Protein AF-A0A9P4WI62-F1 (afdb_monomer_lite)

Structure (mmCIF, N/CA/C/O backbone):
data_AF-A0A9P4WI62-F1
#
_entry.id   AF-A0A9P4WI62-F1
#
loop_
_atom_site.group_PDB
_atom_site.id
_atom_site.type_symbol
_atom_site.label_atom_id
_atom_site.label_alt_id
_atom_site.label_comp_id
_atom_site.label_asym_id
_atom_site.label_entity_id
_atom_site.label_seq_id
_atom_site.pdbx_PDB_ins_code
_atom_site.Cartn_x
_atom_site.Cartn_y
_atom_site.Cartn_z
_atom_site.occupancy
_atom_site.B_iso_or_equiv
_atom_site.auth_seq_id
_atom_site.auth_comp_id
_atom_site.auth_asym_id
_atom_site.auth_atom_id
_atom_site.pdbx_PDB_model_num
ATOM 1 N N . MET A 1 1 ? -54.534 -4.380 -11.196 1.00 52.19 1 MET A N 1
ATOM 2 C CA . MET A 1 1 ? -53.627 -3.988 -12.298 1.00 52.19 1 MET A CA 1
ATOM 3 C C . MET A 1 1 ? -53.029 -5.261 -12.884 1.00 52.19 1 MET A C 1
ATOM 5 O O . MET A 1 1 ? -52.488 -6.054 -12.128 1.00 52.19 1 MET A O 1
ATOM 9 N N . LYS A 1 2 ? -53.259 -5.515 -14.180 1.00 46.41 2 LYS A N 1
ATOM 10 C CA . LYS A 1 2 ? -52.831 -6.711 -14.932 1.00 46.41 2 LYS A CA 1
ATOM 11 C C . LYS A 1 2 ? -51.420 -6.473 -15.483 1.00 46.41 2 LYS A C 1
ATOM 13 O O . LYS A 1 2 ? -51.233 -5.487 -16.187 1.00 46.41 2 LYS A O 1
ATOM 18 N N . LEU A 1 3 ? -50.471 -7.360 -15.192 1.00 56.88 3 LEU A N 1
ATOM 19 C CA . LEU A 1 3 ? -49.156 -7.394 -15.846 1.00 56.88 3 LEU A CA 1
ATOM 20 C C . LEU A 1 3 ? -49.165 -8.487 -16.932 1.00 56.88 3 LEU A C 1
ATOM 22 O O . LEU A 1 3 ? -49.647 -9.588 -16.651 1.00 56.88 3 LEU A O 1
ATOM 26 N N . PRO A 1 4 ? -48.706 -8.200 -18.164 1.00 62.31 4 PRO A N 1
ATOM 27 C CA . PRO A 1 4 ? -48.760 -9.154 -19.263 1.00 62.31 4 PRO A CA 1
ATOM 28 C C . PRO A 1 4 ? -47.611 -10.168 -19.222 1.00 62.31 4 PRO A C 1
ATOM 30 O O . PRO A 1 4 ? -46.461 -9.841 -18.941 1.00 62.31 4 PRO A O 1
ATOM 33 N N . PHE A 1 5 ? -47.984 -11.407 -19.542 1.00 52.41 5 PHE A N 1
ATOM 34 C CA . PHE A 1 5 ? -47.130 -12.547 -19.858 1.00 52.41 5 PHE A CA 1
ATOM 35 C C . PHE A 1 5 ? -46.178 -12.212 -21.018 1.00 52.41 5 PHE A C 1
ATOM 37 O O . PHE A 1 5 ? -46.637 -11.928 -22.125 1.00 52.41 5 PHE A O 1
ATOM 44 N N . THR A 1 6 ? -44.868 -12.312 -20.788 1.00 68.56 6 THR A N 1
ATOM 45 C CA . THR A 1 6 ? -43.851 -12.244 -21.848 1.00 68.56 6 THR A CA 1
ATOM 46 C C . THR A 1 6 ? -43.415 -13.659 -22.213 1.00 68.56 6 THR A C 1
ATOM 48 O O . THR A 1 6 ? -42.952 -14.421 -21.365 1.00 68.56 6 THR A O 1
ATOM 51 N N . ALA A 1 7 ? -43.610 -14.009 -23.483 1.00 58.88 7 ALA A N 1
ATOM 52 C CA . ALA A 1 7 ? -43.301 -15.303 -24.070 1.00 58.88 7 ALA A CA 1
ATOM 53 C C . ALA A 1 7 ? -41.784 -15.557 -24.143 1.00 58.88 7 ALA A C 1
ATOM 55 O O . ALA A 1 7 ? -41.020 -14.703 -24.591 1.00 58.88 7 ALA A O 1
ATOM 56 N N . LEU A 1 8 ? -41.365 -16.754 -23.729 1.00 56.44 8 LEU A N 1
ATOM 57 C CA . LEU A 1 8 ? -40.006 -17.272 -23.887 1.00 56.44 8 LEU A CA 1
ATOM 58 C C . LEU A 1 8 ? -39.883 -17.953 -25.256 1.00 56.44 8 LEU A C 1
ATOM 60 O O . LEU A 1 8 ? -40.583 -18.925 -25.534 1.00 56.44 8 LEU A O 1
ATOM 64 N N . LEU A 1 9 ? -38.996 -17.436 -26.106 1.00 60.28 9 LEU A N 1
ATOM 65 C CA . LEU A 1 9 ? -38.600 -18.072 -27.364 1.00 60.28 9 LEU A CA 1
ATOM 66 C C . LEU A 1 9 ? -37.509 -19.130 -27.104 1.00 60.28 9 LEU A C 1
ATOM 68 O O . LEU A 1 9 ? -36.611 -18.882 -26.295 1.00 60.28 9 LEU A O 1
ATOM 72 N N . PRO A 1 10 ? -37.538 -20.286 -27.792 1.00 58.19 10 PRO A N 1
ATOM 73 C CA . PRO A 1 10 ? -36.501 -21.304 -27.673 1.00 58.19 10 PRO A CA 1
ATOM 74 C C . PRO A 1 10 ? -35.234 -20.889 -28.438 1.00 58.19 10 PRO A C 1
ATOM 76 O O . PRO A 1 10 ? -35.260 -20.679 -29.649 1.00 58.19 10 PRO A O 1
ATOM 79 N N . ILE A 1 11 ? -34.113 -20.788 -27.722 1.00 66.44 11 ILE A N 1
ATOM 80 C CA . ILE A 1 11 ? -32.783 -20.553 -28.296 1.00 66.44 11 ILE A CA 1
ATOM 81 C C . ILE A 1 11 ? -32.256 -21.887 -28.839 1.00 66.44 11 ILE A C 1
ATOM 83 O O . ILE A 1 11 ? -32.000 -22.822 -28.082 1.00 66.44 11 ILE A O 1
ATOM 87 N N . SER A 1 12 ? -32.114 -21.981 -30.160 1.00 56.00 12 SER A N 1
ATOM 88 C CA . SER A 1 12 ? -31.520 -23.129 -30.845 1.00 56.00 12 SER A CA 1
ATOM 89 C C . SER A 1 12 ? -30.016 -23.221 -30.558 1.00 56.00 12 SER A C 1
ATOM 91 O O . SER A 1 12 ? -29.252 -22.321 -30.900 1.00 56.00 12 SER A O 1
AT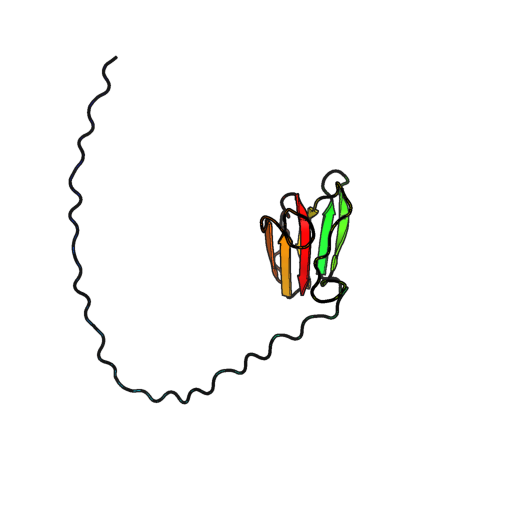OM 93 N N . LEU A 1 13 ? -29.590 -24.328 -29.946 1.00 59.44 13 LEU A N 1
ATOM 94 C CA . LEU A 1 13 ? -28.184 -24.687 -29.748 1.00 59.44 13 LEU A CA 1
ATOM 95 C C . LEU A 1 13 ? -27.627 -25.298 -31.041 1.00 59.44 13 LEU A C 1
ATOM 97 O O . LEU A 1 13 ? -27.972 -26.424 -31.398 1.00 59.44 13 LEU A O 1
ATOM 101 N N . ALA A 1 14 ? -26.762 -24.564 -31.741 1.00 64.69 14 ALA A N 1
ATOM 102 C CA . ALA A 1 14 ? -25.961 -25.109 -32.831 1.00 64.69 14 ALA A CA 1
ATOM 103 C C . ALA A 1 14 ? -24.672 -25.723 -32.258 1.00 64.69 14 ALA A C 1
ATOM 105 O O . ALA A 1 14 ? -23.848 -25.022 -31.671 1.00 64.69 14 ALA A O 1
ATOM 106 N N . PHE A 1 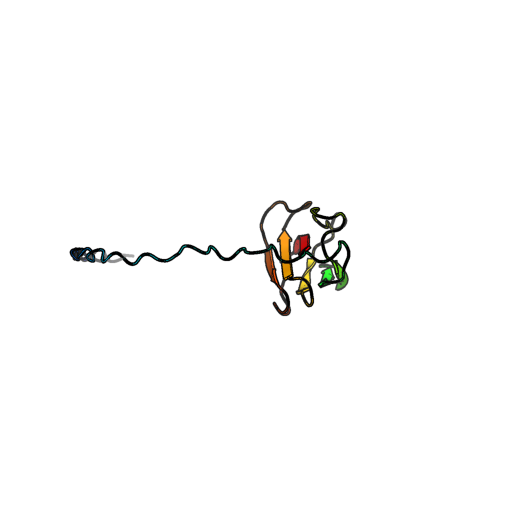15 ? -24.507 -27.036 -32.421 1.00 56.00 15 PHE A N 1
ATOM 107 C CA . PHE A 1 15 ? -23.270 -27.751 -32.109 1.00 56.00 15 PHE A CA 1
ATOM 108 C C . PHE A 1 15 ? -22.304 -27.631 -33.293 1.00 56.00 15 PHE A C 1
ATOM 110 O O . PHE A 1 15 ? -22.529 -28.228 -34.344 1.00 56.00 15 PHE A O 1
ATOM 117 N N . SER A 1 16 ? -21.220 -26.876 -33.120 1.00 60.66 16 SER A N 1
ATOM 118 C CA . SER A 1 16 ? -20.102 -26.866 -34.066 1.00 60.66 16 SER A CA 1
ATOM 119 C C . SER A 1 16 ? -19.197 -28.069 -33.801 1.00 60.66 16 SER A C 1
ATOM 121 O O . SER A 1 16 ? -18.650 -28.223 -32.710 1.00 60.66 16 SER A O 1
ATOM 123 N N . THR A 1 17 ? -19.047 -28.930 -34.805 1.00 62.44 17 THR A N 1
ATOM 124 C CA . THR A 1 17 ? -18.132 -30.075 -34.803 1.00 62.44 17 THR A CA 1
ATOM 125 C C . THR A 1 17 ? -16.678 -29.611 -34.759 1.00 62.44 17 THR A C 1
ATOM 127 O O . THR A 1 17 ? -16.234 -28.841 -35.611 1.00 62.44 17 THR A O 1
ATOM 130 N N . LEU A 1 18 ? -15.946 -30.105 -33.763 1.00 61.72 18 LEU A N 1
ATOM 131 C CA . LEU A 1 18 ? -14.526 -29.862 -33.540 1.00 61.72 18 LEU A CA 1
ATOM 132 C C . LEU A 1 18 ? -13.700 -30.673 -34.559 1.00 61.72 18 LEU A C 1
ATOM 1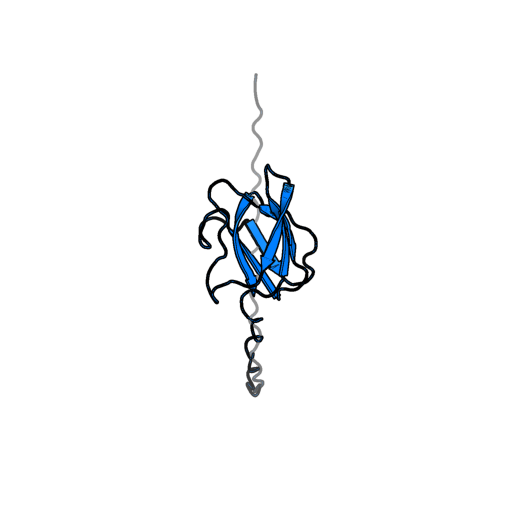34 O O . LEU A 1 18 ? -13.704 -31.901 -34.517 1.00 61.72 18 LEU A O 1
ATOM 138 N N . ALA A 1 19 ? -12.995 -30.004 -35.472 1.00 63.59 19 ALA A N 1
ATOM 139 C CA . ALA A 1 19 ? -11.956 -30.634 -36.284 1.00 63.59 19 ALA A CA 1
ATOM 140 C C . ALA A 1 19 ? -10.636 -30.609 -35.496 1.00 63.59 19 ALA A C 1
ATOM 142 O O . ALA A 1 19 ? -10.152 -29.539 -35.129 1.00 63.59 19 ALA A O 1
ATOM 143 N N . ALA A 1 20 ? -10.078 -31.786 -35.206 1.00 67.06 20 ALA A N 1
ATOM 144 C CA . ALA A 1 20 ? -8.777 -31.920 -34.561 1.00 67.06 20 ALA A CA 1
ATOM 145 C C . ALA A 1 20 ? -7.654 -31.598 -35.568 1.00 67.06 20 ALA A C 1
ATOM 147 O O . ALA A 1 20 ? -7.669 -32.147 -36.673 1.00 67.06 20 ALA A O 1
ATOM 148 N N . PRO A 1 21 ? -6.683 -30.731 -35.231 1.00 64.12 21 PRO A N 1
ATOM 149 C CA . PRO A 1 21 ? -5.521 -30.512 -36.077 1.00 64.12 21 PRO A CA 1
ATOM 150 C C . PRO A 1 21 ? -4.561 -31.706 -36.006 1.00 64.12 21 PRO A C 1
ATOM 152 O O . PRO A 1 21 ? -4.243 -32.218 -34.935 1.00 64.12 21 PRO A O 1
ATOM 155 N N . THR A 1 22 ? -4.107 -32.133 -37.181 1.00 58.16 22 THR A N 1
ATOM 156 C CA . THR A 1 22 ? -3.104 -33.174 -37.399 1.00 58.16 22 THR A CA 1
ATOM 157 C C . THR A 1 22 ? -1.751 -32.724 -36.850 1.00 58.16 22 THR A C 1
ATOM 159 O O . THR A 1 22 ? -1.176 -31.732 -37.303 1.00 58.16 22 THR A O 1
ATOM 162 N N . ASP A 1 23 ? -1.254 -33.470 -35.869 1.00 50.88 23 ASP A N 1
ATOM 163 C CA . ASP A 1 23 ? 0.009 -33.243 -35.175 1.00 50.88 23 ASP A CA 1
ATOM 164 C C . ASP A 1 23 ? 1.189 -33.533 -36.119 1.00 50.88 23 ASP A C 1
ATOM 166 O O . ASP A 1 23 ? 1.476 -34.680 -36.469 1.00 50.88 23 ASP A O 1
ATOM 170 N N . THR A 1 24 ? 1.829 -32.473 -36.615 1.00 61.84 24 THR A N 1
ATOM 171 C CA . THR A 1 24 ? 3.046 -32.575 -37.426 1.00 61.84 24 THR A CA 1
ATOM 172 C C . THR A 1 24 ? 4.227 -32.295 -36.513 1.00 61.84 24 THR A C 1
ATOM 174 O O . THR A 1 24 ? 4.500 -31.144 -36.169 1.00 61.84 24 THR A O 1
ATOM 177 N N . GLY A 1 25 ? 4.908 -33.373 -36.122 1.00 57.19 25 GLY A N 1
ATOM 178 C CA . GLY A 1 25 ? 6.062 -33.354 -35.237 1.00 57.19 25 GLY A CA 1
ATOM 179 C C . GLY A 1 25 ? 7.102 -32.316 -35.650 1.00 57.19 25 GLY A C 1
ATOM 180 O O . GLY A 1 25 ? 7.725 -32.403 -36.710 1.00 57.19 25 GLY A O 1
ATOM 181 N N . ARG A 1 26 ? 7.313 -31.344 -34.766 1.00 55.16 26 ARG A N 1
ATOM 182 C CA . ARG A 1 26 ? 8.426 -30.404 -34.809 1.00 55.16 26 ARG A CA 1
ATOM 183 C C . ARG A 1 26 ? 9.169 -30.576 -33.491 1.00 55.16 26 ARG A C 1
ATOM 185 O O . ARG A 1 26 ? 8.670 -30.172 -32.448 1.00 55.16 26 ARG A O 1
ATOM 192 N N . GLN A 1 27 ? 10.331 -31.229 -33.538 1.00 56.75 27 GLN A N 1
ATOM 193 C CA . GLN A 1 27 ? 11.277 -31.268 -32.423 1.00 56.75 27 GLN A CA 1
ATOM 194 C C . GLN A 1 27 ? 11.735 -29.833 -32.140 1.00 56.75 27 GLN A C 1
ATOM 196 O O . GLN A 1 27 ? 12.664 -29.321 -32.763 1.00 56.75 27 GLN A O 1
ATOM 201 N N . ALA A 1 28 ? 11.030 -29.161 -31.234 1.00 57.16 28 ALA A N 1
ATOM 202 C CA . ALA A 1 28 ? 11.549 -27.997 -30.552 1.00 57.16 28 ALA A CA 1
ATOM 203 C C . ALA A 1 28 ? 12.578 -28.519 -29.548 1.00 57.16 28 ALA A C 1
ATOM 205 O O . ALA A 1 28 ? 12.258 -29.294 -28.654 1.00 57.16 28 ALA A O 1
ATOM 206 N N . HIS A 1 29 ? 13.838 -28.148 -29.739 1.00 56.66 29 HIS A N 1
ATOM 207 C CA . HIS A 1 29 ? 14.822 -28.262 -28.678 1.00 56.66 29 HIS A CA 1
ATOM 208 C C . HIS A 1 29 ? 14.355 -27.357 -27.535 1.00 56.66 29 HIS A C 1
ATOM 210 O O . HIS A 1 29 ? 14.467 -26.134 -27.631 1.00 56.66 29 HIS A O 1
ATOM 216 N N . ASP A 1 30 ? 13.796 -27.971 -26.493 1.00 49.94 30 ASP A N 1
ATOM 217 C CA . ASP A 1 30 ? 13.366 -27.341 -25.248 1.00 49.94 30 ASP A CA 1
ATOM 218 C C . ASP A 1 30 ? 14.577 -26.790 -24.483 1.00 49.94 30 ASP A C 1
ATOM 220 O O . ASP A 1 30 ? 15.011 -27.321 -23.463 1.00 49.94 30 ASP A O 1
ATOM 224 N N . VAL A 1 31 ? 15.154 -25.694 -24.971 1.00 61.88 31 VAL A N 1
ATOM 225 C CA . VAL A 1 31 ? 15.949 -24.811 -24.121 1.00 61.88 31 VAL A CA 1
ATOM 226 C C . VAL A 1 31 ? 14.938 -23.944 -23.386 1.00 61.88 31 VAL A C 1
ATOM 228 O O . VAL A 1 31 ? 14.585 -22.854 -23.837 1.00 61.88 31 VAL A O 1
ATOM 231 N N . ALA A 1 32 ? 14.402 -24.474 -22.284 1.00 65.19 32 ALA A N 1
ATOM 232 C CA . ALA A 1 32 ? 13.565 -23.704 -21.380 1.00 65.19 32 ALA A CA 1
ATOM 233 C C . ALA A 1 32 ? 14.320 -22.411 -21.013 1.00 65.19 32 ALA A C 1
ATOM 235 O O . ALA A 1 32 ? 15.469 -22.495 -20.563 1.00 65.19 32 ALA A O 1
ATOM 236 N N . PRO A 1 33 ? 13.732 -21.218 -21.215 1.00 59.50 33 PRO A N 1
ATOM 237 C CA . PRO A 1 33 ? 14.347 -19.998 -20.737 1.00 59.50 33 PRO A CA 1
ATOM 238 C C . PRO A 1 33 ? 14.514 -20.138 -19.227 1.00 59.50 33 PRO A C 1
ATOM 240 O O . PRO A 1 33 ? 13.540 -20.307 -18.493 1.00 59.50 33 PRO A O 1
ATOM 243 N N . SER A 1 34 ? 15.763 -20.110 -18.767 1.00 59.88 34 SER A N 1
ATOM 244 C CA . SER A 1 34 ? 16.067 -19.978 -17.351 1.00 59.88 34 SER A CA 1
ATOM 245 C C . SER A 1 34 ? 15.582 -18.594 -16.935 1.00 59.88 34 SER A C 1
ATOM 247 O O . SER A 1 34 ? 16.280 -17.598 -17.119 1.00 59.88 34 SER A O 1
ATOM 249 N N . PHE A 1 35 ? 14.338 -18.513 -16.462 1.00 60.06 35 PHE A N 1
ATOM 250 C CA . PHE A 1 35 ? 13.802 -17.326 -15.816 1.00 60.06 35 PHE A CA 1
ATOM 251 C C . PHE A 1 35 ? 14.542 -17.176 -14.490 1.00 60.06 35 PHE A C 1
ATOM 253 O O . PHE A 1 35 ? 14.078 -17.635 -13.447 1.00 60.06 35 PHE A O 1
ATOM 260 N N . GLU A 1 36 ? 15.734 -16.580 -14.530 1.00 56.31 36 GLU A N 1
ATOM 261 C CA . GLU A 1 36 ? 16.357 -16.082 -13.315 1.00 56.31 36 GLU A CA 1
ATOM 262 C C . GLU A 1 36 ? 15.354 -15.128 -12.671 1.00 56.31 36 GLU A C 1
ATOM 264 O O . GLU A 1 36 ? 14.943 -14.131 -13.275 1.00 56.31 36 GLU A O 1
ATOM 269 N N . ALA A 1 37 ? 14.896 -15.482 -11.468 1.00 59.69 37 ALA A N 1
ATOM 270 C CA . ALA A 1 37 ? 13.979 -14.642 -10.723 1.00 59.69 37 ALA A CA 1
ATOM 271 C C . ALA A 1 37 ? 14.599 -13.238 -10.633 1.00 59.69 37 ALA A C 1
ATOM 273 O O . ALA A 1 37 ? 15.778 -13.120 -10.275 1.00 59.69 37 ALA A O 1
ATOM 274 N N . PRO A 1 38 ? 13.855 -12.172 -10.979 1.00 62.28 38 PRO A N 1
ATOM 275 C CA . PRO A 1 38 ? 14.388 -10.824 -10.903 1.00 62.28 38 PRO A CA 1
ATOM 276 C C . PRO A 1 38 ? 14.924 -10.594 -9.489 1.00 62.28 38 PRO A C 1
ATOM 278 O O . PRO A 1 38 ? 14.213 -10.829 -8.510 1.00 62.28 38 PRO A O 1
ATOM 281 N N . LYS A 1 39 ? 16.195 -10.178 -9.382 1.00 64.81 39 LYS A N 1
ATOM 282 C CA . LYS A 1 39 ? 16.823 -9.855 -8.095 1.00 64.81 39 LYS A CA 1
ATOM 283 C C . LYS A 1 39 ? 15.940 -8.838 -7.378 1.00 64.81 39 LYS A C 1
ATOM 285 O O . LYS A 1 39 ? 15.863 -7.685 -7.799 1.00 64.81 39 LYS A O 1
ATOM 290 N N . SER A 1 40 ? 15.273 -9.280 -6.314 1.00 68.44 40 SER A N 1
ATOM 291 C CA . SER A 1 40 ? 14.434 -8.422 -5.482 1.00 68.44 40 SER A CA 1
ATOM 292 C C . SER A 1 40 ? 15.274 -7.275 -4.935 1.00 68.44 40 SER A C 1
ATOM 294 O O . SER A 1 40 ? 16.414 -7.490 -4.504 1.00 68.44 40 SER A O 1
ATOM 296 N N . ALA A 1 41 ? 14.721 -6.066 -4.924 1.00 77.62 41 ALA A N 1
ATOM 297 C CA . ALA A 1 41 ? 15.411 -4.937 -4.327 1.00 77.62 41 ALA A CA 1
ATOM 298 C C . ALA A 1 41 ? 15.671 -5.198 -2.822 1.00 77.62 41 ALA A C 1
ATOM 300 O O . ALA A 1 41 ? 14.850 -5.835 -2.156 1.00 77.62 41 ALA A O 1
ATOM 301 N N . PRO A 1 42 ? 16.803 -4.725 -2.262 1.00 83.75 42 PRO A N 1
ATOM 302 C CA . PRO A 1 42 ? 17.080 -4.840 -0.832 1.00 83.75 42 PRO A CA 1
ATOM 303 C C . PRO A 1 42 ? 15.921 -4.327 0.050 1.00 83.75 42 PRO A C 1
ATOM 305 O O . PRO A 1 42 ? 15.354 -3.282 -0.275 1.00 83.75 42 PRO A O 1
ATOM 308 N N . PRO A 1 43 ? 15.605 -4.993 1.180 1.00 89.69 43 PRO A N 1
ATOM 309 C CA . PRO A 1 43 ? 14.557 -4.575 2.114 1.00 89.69 43 PRO A CA 1
ATOM 310 C C . PRO A 1 43 ? 14.686 -3.123 2.582 1.00 89.69 43 PRO A C 1
ATOM 312 O O . PRO A 1 43 ? 15.765 -2.668 2.965 1.00 89.69 43 PRO A O 1
ATOM 315 N N . GLY A 1 44 ? 13.564 -2.409 2.658 1.00 92.31 44 GLY A N 1
ATOM 316 C CA . GLY A 1 44 ? 13.500 -1.022 3.117 1.00 92.31 44 GLY A CA 1
ATOM 317 C C . GLY A 1 44 ? 13.846 0.042 2.068 1.00 92.31 44 GLY A C 1
ATOM 318 O O . GLY A 1 44 ? 13.792 1.229 2.407 1.00 92.31 44 GLY A O 1
ATOM 319 N N . ASN A 1 45 ? 14.164 -0.341 0.828 1.00 94.44 45 ASN A N 1
ATOM 320 C CA . ASN A 1 45 ? 14.284 0.577 -0.308 1.00 94.44 45 ASN A CA 1
ATOM 321 C C . ASN A 1 45 ? 12.972 1.304 -0.600 1.00 94.44 45 ASN A C 1
ATOM 323 O O . ASN A 1 45 ? 11.903 0.707 -0.521 1.00 94.44 45 ASN A O 1
ATOM 327 N N . TYR A 1 46 ? 13.060 2.578 -0.971 1.00 94.44 46 TYR A N 1
ATOM 328 C CA . TYR A 1 46 ? 11.907 3.421 -1.283 1.00 94.44 46 TYR A CA 1
ATOM 329 C C . TYR A 1 46 ? 11.185 2.964 -2.563 1.00 94.44 46 TYR A C 1
ATOM 331 O O . TYR A 1 46 ? 11.804 2.837 -3.616 1.00 94.44 46 TYR A O 1
ATOM 339 N N . CYS A 1 47 ? 9.868 2.762 -2.474 1.00 94.31 47 CYS A N 1
ATOM 340 C CA . CYS A 1 47 ? 8.982 2.429 -3.595 1.00 94.31 47 CYS A CA 1
ATOM 341 C C . CYS A 1 47 ? 8.170 3.633 -4.071 1.00 94.31 47 CYS A C 1
ATOM 343 O O . CYS A 1 47 ? 7.855 3.742 -5.254 1.00 94.31 47 CYS A O 1
ATOM 345 N N . GLY A 1 48 ? 7.781 4.517 -3.154 1.00 95.25 48 GLY A N 1
ATOM 346 C CA . GLY A 1 48 ? 6.793 5.555 -3.413 1.00 95.25 48 GLY A CA 1
ATOM 347 C C . GLY A 1 48 ? 6.163 6.066 -2.123 1.00 95.25 48 GLY A C 1
ATOM 348 O O . GLY A 1 48 ? 6.783 6.025 -1.061 1.00 95.25 48 GLY A O 1
ATOM 349 N N . LYS A 1 49 ? 4.923 6.550 -2.192 1.00 96.69 49 LYS A N 1
ATOM 350 C CA . LYS A 1 49 ? 4.249 7.158 -1.036 1.00 96.69 49 LYS A CA 1
ATOM 351 C C . LYS A 1 49 ? 2.737 7.008 -1.096 1.00 96.69 49 LYS A C 1
ATOM 353 O O . LYS A 1 49 ? 2.166 6.931 -2.179 1.00 96.69 49 LYS A O 1
ATOM 358 N N . CYS A 1 50 ? 2.113 7.032 0.070 1.00 97.38 50 CYS A N 1
ATOM 359 C CA . CYS A 1 50 ? 0.672 7.028 0.267 1.00 97.38 50 CYS A CA 1
ATOM 360 C C . CYS A 1 50 ? 0.249 8.153 1.206 1.00 97.38 50 CYS A C 1
ATOM 362 O O . CYS A 1 50 ? 0.985 8.498 2.128 1.00 97.38 50 CYS A O 1
ATOM 364 N N . ASN A 1 51 ? -0.959 8.668 1.027 1.00 97.62 51 ASN A N 1
ATOM 365 C CA . ASN A 1 51 ? -1.650 9.452 2.039 1.00 97.62 51 ASN A CA 1
ATOM 366 C C . ASN A 1 51 ? -2.323 8.504 3.034 1.00 97.62 51 ASN A C 1
ATOM 368 O O . ASN A 1 51 ? -2.937 7.516 2.634 1.00 97.62 51 ASN A O 1
ATOM 372 N N . LEU A 1 52 ? -2.243 8.817 4.322 1.00 97.06 52 LEU A N 1
ATOM 373 C CA . LEU A 1 52 ? -3.042 8.156 5.345 1.00 97.06 52 LEU A CA 1
ATOM 374 C C . LEU A 1 52 ? -4.447 8.756 5.365 1.00 97.06 52 LEU A C 1
ATOM 376 O O . LEU A 1 52 ? -4.624 9.973 5.454 1.00 97.06 52 LEU A O 1
ATOM 380 N N . THR A 1 53 ? -5.451 7.893 5.316 1.00 94.19 53 THR A N 1
ATOM 381 C CA . THR A 1 53 ? -6.858 8.271 5.435 1.00 94.19 53 THR A CA 1
ATOM 382 C C . THR A 1 53 ? -7.108 8.917 6.801 1.00 94.19 53 THR A C 1
ATOM 384 O O . THR A 1 53 ? -6.542 8.509 7.814 1.00 94.19 53 THR A O 1
ATOM 387 N N . GLY A 1 54 ? -7.920 9.974 6.830 1.00 90.12 54 GLY A N 1
ATOM 388 C CA . GLY A 1 54 ? -8.248 10.737 8.039 1.00 90.12 54 GLY A CA 1
ATOM 389 C C . GLY A 1 54 ? -7.233 11.827 8.392 1.00 90.12 54 GLY A C 1
ATOM 390 O O . GLY A 1 54 ? -7.640 12.942 8.698 1.00 90.12 54 GLY A O 1
ATOM 391 N N . THR A 1 55 ? -5.927 11.552 8.299 1.00 92.69 55 THR A N 1
ATOM 392 C CA . THR A 1 55 ? -4.889 12.549 8.651 1.00 92.69 55 THR A CA 1
ATOM 393 C C . THR A 1 55 ? -4.307 13.293 7.451 1.00 92.69 55 THR A C 1
ATOM 395 O O . THR A 1 55 ? -3.743 14.369 7.621 1.00 92.69 55 THR A O 1
ATOM 398 N N . GLY A 1 56 ? -4.371 12.716 6.246 1.00 92.38 56 GLY A N 1
ATOM 399 C CA . GLY A 1 56 ? -3.709 13.253 5.052 1.00 92.38 56 GLY A CA 1
ATOM 400 C C . GLY A 1 56 ? -2.176 13.202 5.111 1.00 92.38 56 GLY A C 1
ATOM 401 O O . GLY A 1 56 ? -1.508 13.672 4.193 1.00 92.38 56 GLY A O 1
ATOM 402 N N . ARG A 1 57 ? -1.596 12.630 6.175 1.00 96.25 57 ARG A N 1
ATOM 403 C CA . ARG A 1 57 ? -0.147 12.524 6.348 1.00 96.25 57 ARG A CA 1
ATOM 404 C C . ARG A 1 57 ? 0.442 11.574 5.312 1.00 96.25 57 ARG A C 1
ATOM 406 O O . ARG A 1 57 ? -0.115 10.511 5.048 1.00 96.25 57 ARG A O 1
ATOM 413 N N . LEU A 1 58 ? 1.607 11.928 4.782 1.00 96.25 58 LEU A N 1
ATOM 414 C CA . LEU A 1 58 ? 2.344 11.068 3.863 1.00 96.25 58 LEU A CA 1
ATOM 415 C C . LEU A 1 58 ? 3.059 9.936 4.609 1.00 96.25 58 LEU A C 1
ATOM 417 O O . LEU A 1 58 ? 3.728 10.156 5.619 1.00 96.25 58 LEU A O 1
ATOM 421 N N . ARG A 1 59 ? 2.951 8.723 4.068 1.00 96.69 59 ARG A N 1
ATOM 422 C CA . ARG A 1 59 ? 3.671 7.524 4.494 1.00 96.69 59 ARG A CA 1
ATOM 423 C C . ARG A 1 59 ? 4.433 6.952 3.309 1.00 96.69 59 ARG A C 1
ATOM 425 O O . ARG A 1 59 ? 3.857 6.732 2.248 1.00 96.69 59 ARG A O 1
ATOM 432 N N . GLU A 1 60 ? 5.724 6.706 3.485 1.00 96.25 60 GLU A N 1
ATOM 433 C CA . GLU A 1 60 ? 6.540 6.082 2.443 1.00 96.25 60 GLU A CA 1
ATOM 434 C C . GLU A 1 60 ? 6.136 4.617 2.240 1.00 96.25 60 GLU A C 1
ATOM 436 O O . GLU A 1 60 ? 6.002 3.859 3.206 1.00 96.25 60 GLU A O 1
ATOM 441 N N . LEU A 1 61 ? 5.983 4.224 0.977 1.00 95.06 61 LEU A N 1
ATOM 442 C CA . LEU A 1 61 ? 5.994 2.826 0.571 1.00 95.06 61 LEU A CA 1
ATOM 443 C C . LEU A 1 61 ? 7.449 2.400 0.405 1.00 95.06 61 LEU A C 1
ATOM 445 O O . LEU A 1 61 ? 8.231 3.091 -0.253 1.00 95.06 61 LEU A O 1
ATOM 449 N N . ARG A 1 62 ? 7.810 1.261 0.984 1.00 95.81 62 ARG A N 1
ATOM 450 C CA . ARG A 1 62 ? 9.151 0.688 0.924 1.00 95.81 62 ARG A CA 1
ATOM 451 C C . ARG A 1 62 ? 9.075 -0.803 0.653 1.00 95.81 62 ARG A C 1
ATOM 453 O O . ARG A 1 62 ? 8.124 -1.460 1.054 1.00 95.81 62 ARG A O 1
ATOM 460 N N . THR A 1 63 ? 10.099 -1.352 0.019 1.00 95.56 63 THR A N 1
ATOM 461 C CA . THR A 1 63 ? 10.260 -2.806 -0.075 1.00 95.56 63 THR A CA 1
ATOM 462 C C . THR A 1 63 ? 10.153 -3.417 1.317 1.00 95.56 63 THR A C 1
ATOM 464 O O . THR A 1 63 ? 10.614 -2.838 2.309 1.00 95.56 63 THR A O 1
ATOM 467 N N . SER A 1 64 ? 9.496 -4.566 1.384 1.00 93.06 64 SER A N 1
ATOM 468 C CA . SER A 1 64 ? 9.145 -5.251 2.620 1.00 93.06 64 SER A CA 1
ATOM 469 C C . SER A 1 64 ? 10.314 -5.368 3.592 1.00 93.06 64 SER A C 1
ATOM 471 O O . SER A 1 64 ? 11.354 -5.937 3.251 1.00 93.06 64 SER A O 1
ATOM 473 N N . LYS A 1 65 ? 10.151 -4.801 4.800 1.00 89.44 65 LYS A N 1
ATOM 474 C CA . LYS A 1 65 ? 11.163 -4.825 5.863 1.00 89.44 65 LYS A CA 1
ATOM 475 C C . LYS A 1 65 ? 10.564 -5.348 7.181 1.00 89.44 65 LYS A C 1
ATOM 477 O O . LYS A 1 65 ? 9.699 -4.686 7.746 1.00 89.44 65 LYS A O 1
ATOM 482 N N . PRO A 1 66 ? 11.083 -6.459 7.740 1.00 89.56 66 PRO A N 1
ATOM 483 C CA . PRO A 1 66 ? 12.167 -7.293 7.208 1.00 89.56 66 PRO A CA 1
ATOM 484 C C . PRO A 1 66 ? 11.775 -7.976 5.887 1.00 89.56 66 PRO A C 1
ATOM 486 O O . PRO A 1 66 ? 10.601 -7.988 5.520 1.00 89.56 66 PRO A O 1
ATOM 489 N N . ALA A 1 67 ? 12.770 -8.509 5.167 1.00 86.94 67 ALA A N 1
ATOM 490 C CA . ALA A 1 67 ? 12.537 -9.222 3.910 1.00 86.94 67 ALA A CA 1
ATOM 491 C C . ALA A 1 67 ? 11.409 -10.248 4.074 1.00 86.94 67 ALA A C 1
ATOM 493 O O . ALA A 1 67 ? 11.329 -10.912 5.110 1.00 86.94 67 ALA A O 1
ATOM 494 N N . ASN A 1 68 ? 10.567 -10.390 3.051 1.00 84.62 68 ASN A N 1
ATOM 495 C CA . ASN A 1 68 ? 9.469 -11.359 3.030 1.00 84.62 68 ASN A CA 1
ATOM 496 C C . ASN A 1 68 ? 8.398 -11.155 4.123 1.00 84.62 68 ASN A C 1
ATOM 498 O O . ASN A 1 68 ? 7.612 -12.064 4.375 1.00 84.62 68 ASN A O 1
ATOM 502 N N . LYS A 1 69 ? 8.339 -9.985 4.776 1.00 92.62 69 LYS A N 1
ATOM 503 C CA . LYS A 1 69 ? 7.249 -9.632 5.699 1.00 92.62 69 LYS A CA 1
ATOM 504 C C . LYS A 1 69 ? 6.391 -8.493 5.174 1.00 92.62 69 LYS A C 1
ATOM 506 O O . LYS A 1 69 ? 6.865 -7.609 4.461 1.00 92.62 69 LYS A O 1
ATOM 511 N N . CYS A 1 70 ? 5.120 -8.503 5.553 1.00 95.31 70 CYS A N 1
ATOM 512 C CA . CYS A 1 70 ? 4.244 -7.377 5.281 1.00 95.31 70 CYS A CA 1
ATOM 513 C C . CYS A 1 70 ? 4.659 -6.156 6.107 1.00 95.31 70 CYS A C 1
ATOM 515 O O . CYS A 1 70 ? 5.087 -6.281 7.254 1.00 95.31 70 CYS A O 1
ATOM 517 N N . ASN A 1 71 ? 4.512 -4.973 5.523 1.00 96.75 71 ASN A N 1
ATOM 518 C CA . ASN A 1 71 ? 4.554 -3.727 6.267 1.00 96.75 71 ASN A CA 1
ATOM 519 C C . ASN A 1 71 ? 3.130 -3.408 6.722 1.00 96.75 71 ASN A C 1
ATOM 521 O O . ASN A 1 71 ? 2.255 -3.206 5.882 1.00 96.75 71 ASN A O 1
ATOM 525 N N . THR A 1 72 ? 2.920 -3.330 8.030 1.00 97.44 72 THR A N 1
ATOM 526 C CA . THR A 1 72 ? 1.609 -3.079 8.640 1.00 97.44 72 THR A CA 1
ATOM 527 C C . THR A 1 72 ? 1.594 -1.684 9.272 1.00 97.44 72 THR A C 1
ATOM 529 O O . THR A 1 72 ? 2.589 -1.241 9.857 1.00 97.44 72 THR A O 1
ATOM 532 N N . LEU A 1 73 ? 0.495 -0.949 9.097 1.00 96.88 73 LEU A N 1
ATOM 533 C CA . LEU A 1 73 ? 0.284 0.354 9.731 1.00 96.88 73 LEU A CA 1
ATOM 534 C C . LEU A 1 73 ? 0.010 0.228 11.235 1.00 96.88 73 LEU A C 1
ATOM 536 O O . LEU A 1 73 ? -0.321 -0.844 11.737 1.00 96.88 73 LEU A O 1
ATOM 540 N N . ASN A 1 74 ? 0.111 1.343 11.965 1.00 95.38 74 ASN A N 1
ATOM 541 C CA . ASN A 1 74 ? -0.348 1.350 13.351 1.00 95.38 74 ASN A CA 1
ATOM 542 C C . ASN A 1 74 ? -1.873 1.199 13.404 1.00 95.38 74 ASN A C 1
ATOM 544 O O . ASN A 1 74 ? -2.592 1.530 12.458 1.00 95.38 74 ASN A O 1
ATOM 548 N N . HIS A 1 75 ? -2.370 0.740 14.549 1.00 92.31 75 HIS A N 1
ATOM 549 C CA . HIS A 1 75 ? -3.797 0.538 14.755 1.00 92.31 75 HIS A CA 1
ATOM 550 C C . HIS A 1 75 ? -4.600 1.826 14.496 1.00 92.31 75 HIS A C 1
ATOM 552 O O . HIS A 1 75 ? -4.274 2.890 15.023 1.00 92.31 75 HIS A O 1
ATOM 558 N N . GLY A 1 76 ? -5.658 1.718 13.688 1.00 91.81 76 GLY A N 1
ATOM 559 C CA . GLY A 1 76 ? -6.533 2.837 13.314 1.00 91.81 76 GLY A CA 1
ATOM 560 C C . GLY A 1 76 ? -6.046 3.696 12.140 1.00 91.81 76 GLY A C 1
ATOM 561 O O . GLY A 1 76 ? -6.785 4.573 11.694 1.00 91.81 76 GLY A O 1
ATOM 562 N N . GLU A 1 77 ? -4.848 3.453 11.603 1.00 96.31 77 GLU A N 1
ATOM 563 C CA . GLU A 1 77 ? -4.382 4.090 10.367 1.00 96.31 77 GLU A CA 1
ATOM 564 C C . GLU A 1 77 ? -4.751 3.232 9.146 1.00 96.31 77 GLU A C 1
ATOM 566 O O . GLU A 1 77 ? -4.688 2.006 9.193 1.00 96.31 77 GLU A O 1
ATOM 571 N N . ASN A 1 78 ? -5.095 3.882 8.030 1.00 97.31 78 ASN A N 1
ATOM 572 C CA . ASN A 1 78 ? -5.372 3.213 6.756 1.00 97.31 78 ASN A CA 1
ATOM 573 C C . ASN A 1 78 ? -4.739 3.995 5.603 1.00 97.31 78 ASN A C 1
ATOM 575 O O . ASN A 1 78 ? -4.709 5.227 5.630 1.00 97.31 78 ASN A O 1
ATOM 579 N N . TYR A 1 79 ? -4.289 3.308 4.560 1.00 97.62 79 TYR A N 1
ATOM 580 C CA . TYR A 1 79 ? -3.826 3.928 3.323 1.00 97.62 79 TYR A CA 1
ATOM 581 C C . TYR A 1 79 ? -5.003 4.437 2.478 1.00 97.62 79 TYR A C 1
ATOM 583 O O . TYR A 1 79 ? -6.047 3.794 2.390 1.00 97.62 79 TYR A O 1
ATOM 591 N N . GLY A 1 80 ? -4.826 5.597 1.853 1.00 96.00 80 GLY A N 1
ATOM 592 C CA . GLY A 1 80 ? -5.735 6.174 0.863 1.00 96.00 80 GLY A CA 1
ATOM 593 C C . GLY A 1 80 ? -5.047 6.259 -0.505 1.00 96.00 80 GLY A C 1
ATOM 594 O O . GLY A 1 80 ? -4.524 5.252 -0.981 1.00 96.00 80 GLY A O 1
ATOM 595 N N . PRO A 1 81 ? -4.987 7.443 -1.142 1.00 96.75 81 PRO A N 1
ATOM 596 C CA . PRO A 1 81 ? -4.257 7.619 -2.396 1.00 96.75 81 PRO A CA 1
ATOM 597 C C . PRO A 1 81 ? -2.762 7.299 -2.268 1.00 96.75 81 PRO A C 1
ATOM 599 O O . PRO A 1 81 ? -2.089 7.804 -1.369 1.00 96.75 81 PRO A O 1
ATOM 602 N N . CYS A 1 82 ? -2.235 6.511 -3.198 1.00 97.00 82 CYS A N 1
ATOM 603 C CA . CYS A 1 82 ? -0.869 6.003 -3.230 1.00 97.00 82 CYS A CA 1
ATOM 604 C C . CYS A 1 82 ? -0.236 6.144 -4.616 1.00 97.00 82 CYS A C 1
ATOM 606 O O . CYS A 1 82 ? -0.922 6.252 -5.628 1.00 97.00 82 CYS A O 1
ATOM 608 N N . VAL A 1 83 ? 1.094 6.093 -4.663 1.00 95.88 83 VAL A N 1
ATOM 609 C CA . VAL A 1 83 ? 1.883 5.996 -5.895 1.00 95.88 83 VAL A CA 1
ATOM 610 C C . VAL A 1 83 ? 3.033 5.008 -5.698 1.00 95.88 83 VAL A C 1
ATOM 612 O O . VAL A 1 83 ? 3.777 5.118 -4.722 1.00 95.88 83 VAL A O 1
ATOM 615 N N . ASN A 1 84 ? 3.204 4.069 -6.637 1.00 94.62 84 ASN A N 1
ATOM 616 C CA . ASN A 1 84 ? 4.371 3.182 -6.721 1.00 94.62 84 ASN A CA 1
ATOM 617 C C . ASN A 1 84 ? 5.265 3.618 -7.894 1.00 94.62 84 ASN A C 1
ATOM 619 O O . ASN A 1 84 ? 4.931 3.434 -9.065 1.00 94.62 84 ASN A O 1
ATOM 623 N N . GLN A 1 85 ? 6.402 4.229 -7.572 1.00 92.81 85 GLN A N 1
ATOM 624 C CA . GLN A 1 85 ? 7.336 4.801 -8.542 1.00 92.81 85 GLN A CA 1
ATOM 625 C C . GLN A 1 85 ? 8.494 3.866 -8.888 1.00 92.81 85 GLN A C 1
ATOM 627 O O . GLN A 1 85 ? 9.039 3.981 -9.985 1.00 92.81 85 GLN A O 1
ATOM 632 N N . TYR A 1 86 ? 8.888 2.976 -7.971 1.00 91.69 86 TYR A N 1
ATOM 633 C CA . TYR A 1 86 ? 10.172 2.275 -8.073 1.00 91.69 86 TYR A CA 1
ATOM 634 C C . TYR A 1 86 ? 10.107 0.760 -7.882 1.00 91.69 86 TYR A C 1
ATOM 636 O O . TYR A 1 86 ? 10.954 0.075 -8.451 1.00 91.69 86 TYR A O 1
ATOM 644 N N . CYS A 1 87 ? 9.136 0.224 -7.139 1.00 91.31 87 CYS A N 1
ATOM 645 C CA . CYS A 1 87 ? 9.111 -1.209 -6.830 1.00 91.31 87 CYS A CA 1
ATOM 646 C C . CYS A 1 87 ? 8.453 -2.020 -7.942 1.00 91.31 87 CYS A C 1
ATOM 648 O O . CYS A 1 87 ? 7.478 -1.574 -8.549 1.00 91.31 87 CYS A O 1
ATOM 650 N N . GLY A 1 88 ? 9.006 -3.201 -8.216 1.00 90.25 88 GLY A N 1
ATOM 651 C CA . GLY A 1 88 ? 8.581 -4.073 -9.307 1.00 90.25 88 GLY A CA 1
ATOM 652 C C . GLY A 1 88 ? 7.170 -4.602 -9.093 1.00 90.25 88 GLY A C 1
ATOM 653 O O . GLY A 1 88 ? 6.385 -4.626 -10.037 1.00 90.25 88 GLY A O 1
ATOM 654 N N . LEU A 1 89 ? 6.826 -4.933 -7.850 1.00 92.56 89 LEU A N 1
ATOM 655 C CA . LEU A 1 89 ? 5.477 -5.316 -7.451 1.00 92.56 89 LEU A CA 1
ATOM 656 C C . LEU A 1 89 ? 5.177 -4.762 -6.062 1.00 92.56 89 LEU A C 1
ATOM 658 O O . LEU A 1 89 ? 5.980 -4.916 -5.149 1.00 92.56 89 LEU A O 1
ATOM 662 N N . CYS A 1 90 ? 4.001 -4.166 -5.901 1.00 95.12 90 CYS A N 1
ATOM 663 C CA . CYS A 1 90 ? 3.414 -3.834 -4.613 1.00 95.12 90 CYS A CA 1
ATOM 664 C C . CYS A 1 90 ? 1.991 -4.384 -4.553 1.00 95.12 90 CYS A C 1
ATOM 666 O O . CYS A 1 90 ? 1.196 -4.125 -5.455 1.00 95.12 90 CYS A O 1
ATOM 668 N N . VAL A 1 91 ? 1.674 -5.115 -3.489 1.00 97.38 91 VAL A N 1
ATOM 669 C CA . VAL A 1 91 ? 0.343 -5.656 -3.196 1.00 97.38 91 VAL A CA 1
ATOM 670 C C . VAL A 1 91 ? -0.120 -5.074 -1.870 1.00 97.38 91 VAL A C 1
ATOM 672 O O . VAL A 1 91 ? 0.645 -5.063 -0.907 1.00 97.38 91 VAL A O 1
ATOM 675 N N . MET A 1 92 ? -1.346 -4.563 -1.822 1.00 97.94 92 MET A N 1
ATOM 676 C CA . MET A 1 92 ? -1.934 -3.955 -0.630 1.00 97.94 92 MET A CA 1
ATOM 677 C C . MET A 1 92 ? -3.156 -4.740 -0.181 1.00 97.94 92 MET A C 1
ATOM 679 O O . MET A 1 92 ? -3.943 -5.203 -1.008 1.00 97.94 92 MET A O 1
ATOM 683 N N . PHE A 1 93 ? -3.301 -4.859 1.131 1.00 98.31 93 PHE A N 1
ATOM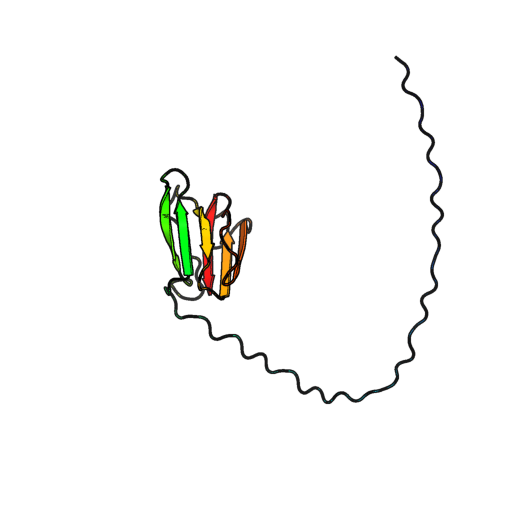 684 C CA . PHE A 1 93 ? -4.272 -5.722 1.781 1.00 98.31 93 PHE A CA 1
ATOM 685 C C . PHE A 1 93 ? -5.111 -4.928 2.774 1.00 98.31 93 PHE A C 1
ATOM 687 O O . PHE A 1 93 ? -4.630 -3.978 3.404 1.00 98.31 93 PHE A O 1
ATOM 694 N N . LYS A 1 94 ? -6.380 -5.308 2.894 1.00 97.75 94 LYS A N 1
ATOM 695 C CA . LYS A 1 94 ? -7.353 -4.607 3.729 1.00 97.75 94 LYS A CA 1
ATOM 696 C C . LYS A 1 94 ? -7.067 -4.749 5.221 1.00 97.75 94 LYS A C 1
ATOM 698 O O . LYS A 1 94 ? -7.285 -3.790 5.956 1.00 97.75 94 LYS A O 1
ATOM 703 N N . ASP A 1 95 ? -6.512 -5.884 5.628 1.00 97.81 95 ASP A N 1
ATOM 704 C CA . ASP A 1 95 ? -6.191 -6.170 7.021 1.00 97.81 95 ASP A CA 1
ATOM 705 C C . ASP A 1 95 ? -4.676 -6.156 7.270 1.00 97.81 95 ASP A C 1
ATOM 707 O O . ASP A 1 95 ? -3.865 -5.786 6.411 1.00 97.81 95 ASP A O 1
ATOM 711 N N . ASP A 1 96 ? -4.294 -6.498 8.496 1.00 97.62 96 ASP A N 1
ATOM 712 C CA . ASP A 1 96 ? -2.908 -6.516 8.948 1.00 97.62 96 ASP A CA 1
ATOM 713 C C . ASP A 1 96 ? -2.145 -7.719 8.367 1.00 97.62 96 ASP A C 1
ATOM 715 O O . ASP A 1 96 ? -2.726 -8.733 7.986 1.00 97.62 96 ASP A O 1
ATOM 719 N N . ASP A 1 97 ? -0.819 -7.599 8.284 1.00 95.94 97 ASP A N 1
ATOM 720 C CA . ASP A 1 97 ? 0.096 -8.703 7.971 1.00 95.94 97 ASP A CA 1
ATOM 721 C C . ASP A 1 97 ? -0.224 -9.490 6.685 1.00 95.94 97 ASP A C 1
ATOM 723 O O . ASP A 1 97 ? -0.095 -10.714 6.637 1.00 95.94 97 ASP A O 1
ATOM 727 N N . CYS A 1 98 ? -0.572 -8.777 5.610 1.00 96.88 98 CYS A N 1
ATOM 728 C CA . CYS A 1 98 ? -0.888 -9.335 4.290 1.00 96.88 98 CYS A CA 1
ATOM 729 C C . CYS A 1 98 ? -2.146 -10.222 4.287 1.00 96.88 98 CYS A C 1
ATOM 731 O O . CYS A 1 98 ? -2.245 -11.153 3.486 1.00 96.88 98 CYS A O 1
ATOM 733 N N . GLN A 1 99 ? -3.101 -9.958 5.181 1.00 97.56 99 GLN A N 1
ATOM 734 C CA . GLN A 1 99 ? -4.358 -10.701 5.274 1.00 97.56 99 GLN A CA 1
ATOM 735 C C . GLN A 1 99 ? -5.557 -9.915 4.736 1.00 97.56 99 GLN A C 1
ATOM 737 O O . GLN A 1 99 ? -5.509 -8.702 4.530 1.00 97.56 99 GLN A O 1
ATOM 742 N N . GLY A 1 100 ? -6.658 -10.634 4.532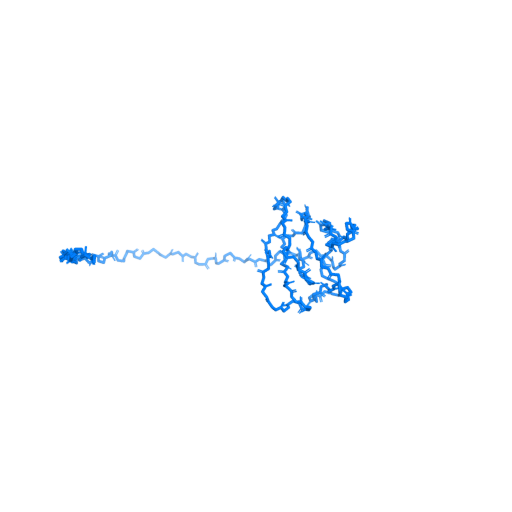 1.00 96.31 100 GLY A N 1
ATOM 743 C CA . GLY A 1 100 ? -7.902 -10.068 4.028 1.00 96.31 100 GLY A CA 1
ATOM 744 C C . GLY A 1 100 ? -7.867 -9.797 2.527 1.00 96.31 100 GLY A C 1
ATOM 745 O O . GLY A 1 100 ? -7.093 -10.393 1.773 1.00 96.31 100 GLY A O 1
ATOM 746 N N . ASP A 1 101 ? -8.741 -8.894 2.090 1.00 97.94 101 ASP A N 1
ATOM 747 C CA . ASP A 1 101 ? -8.923 -8.598 0.671 1.00 97.94 101 ASP A CA 1
ATOM 748 C C . ASP A 1 101 ? -7.732 -7.831 0.088 1.00 97.94 101 ASP A C 1
ATOM 750 O O . ASP A 1 101 ? -7.267 -6.841 0.660 1.00 97.94 101 ASP A O 1
ATOM 754 N N . ILE A 1 102 ? -7.301 -8.222 -1.112 1.00 97.94 102 ILE A N 1
ATOM 755 C CA . ILE A 1 102 ? -6.351 -7.437 -1.905 1.00 97.94 102 ILE A CA 1
ATOM 756 C C . ILE A 1 102 ? -7.080 -6.209 -2.453 1.00 97.94 102 ILE A C 1
ATOM 758 O O . ILE A 1 102 ? -8.014 -6.325 -3.249 1.00 97.94 102 ILE A O 1
ATOM 762 N N . THR A 1 103 ? -6.636 -5.016 -2.066 1.00 97.50 103 THR A N 1
ATOM 763 C CA . THR A 1 103 ? -7.245 -3.757 -2.522 1.00 97.50 103 THR A CA 1
ATOM 764 C C . THR A 1 103 ? -6.553 -3.174 -3.748 1.00 97.50 103 THR A C 1
ATOM 766 O O . THR A 1 103 ? -7.192 -2.476 -4.541 1.00 97.50 103 THR A O 1
ATOM 769 N N . PHE A 1 104 ? -5.268 -3.487 -3.921 1.00 96.38 104 PHE A N 1
ATOM 770 C CA . PHE A 1 104 ? -4.451 -3.081 -5.055 1.00 96.38 104 PHE A CA 1
ATOM 771 C C . PHE A 1 104 ? -3.303 -4.067 -5.280 1.00 96.38 104 PHE A C 1
ATOM 773 O O . PHE A 1 104 ? -2.724 -4.595 -4.331 1.00 96.38 104 PHE A O 1
ATOM 780 N N . TRP A 1 105 ? -2.924 -4.246 -6.541 1.00 95.12 105 TRP A N 1
ATOM 781 C CA . TRP A 1 105 ? -1.649 -4.830 -6.928 1.00 95.12 105 TRP A CA 1
ATOM 782 C C . TRP A 1 105 ? -1.124 -4.101 -8.166 1.00 95.12 105 TRP A C 1
ATOM 784 O O . TRP A 1 105 ? -1.884 -3.785 -9.081 1.00 95.12 105 TRP A O 1
ATOM 794 N N . GLY A 1 106 ? 0.172 -3.808 -8.198 1.00 93.62 106 GLY A N 1
ATOM 795 C CA . GLY A 1 106 ? 0.767 -3.113 -9.332 1.00 93.62 106 GLY A CA 1
ATOM 796 C C . GLY A 1 106 ? 2.249 -2.829 -9.161 1.00 93.62 106 GLY A C 1
ATOM 797 O O . GLY A 1 106 ? 2.776 -2.761 -8.050 1.00 93.62 106 GLY A O 1
ATOM 798 N N . GLY A 1 107 ? 2.929 -2.680 -10.290 1.00 91.19 107 GLY A N 1
ATOM 799 C CA . GLY A 1 107 ? 4.370 -2.491 -10.341 1.00 91.19 107 GLY A CA 1
ATOM 800 C C . GLY A 1 107 ? 4.812 -1.056 -10.576 1.00 91.19 107 GLY A C 1
ATOM 801 O O . GLY A 1 107 ? 4.049 -0.094 -10.450 1.00 91.19 107 GLY A O 1
ATOM 802 N N . LYS A 1 108 ? 6.083 -0.936 -10.948 1.00 89.56 108 LYS A N 1
ATOM 803 C CA . LYS A 1 108 ? 6.727 0.326 -11.288 1.00 89.56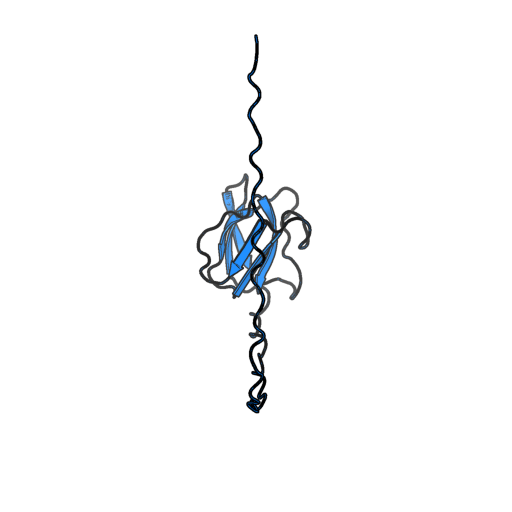 108 LYS A CA 1
ATOM 804 C C . LYS A 1 108 ? 5.932 1.036 -12.383 1.00 89.56 108 LYS A C 1
ATOM 806 O O . LYS A 1 108 ? 5.715 0.477 -13.453 1.00 89.56 108 LYS A O 1
ATOM 811 N N . GLY A 1 109 ? 5.545 2.285 -12.132 1.00 83.44 109 GLY A N 1
ATOM 812 C CA . GLY A 1 109 ? 4.832 3.091 -13.124 1.00 83.44 109 GLY A CA 1
ATOM 813 C C . GLY A 1 109 ? 3.326 2.839 -13.184 1.00 83.44 109 GLY A C 1
ATOM 814 O O . GLY A 1 109 ? 2.679 3.366 -14.081 1.00 83.44 109 GLY A O 1
ATOM 815 N N . ALA A 1 110 ? 2.744 2.128 -12.209 1.00 84.69 110 ALA A N 1
ATOM 816 C CA . ALA A 1 110 ? 1.290 1.951 -12.091 1.00 84.69 110 ALA A CA 1
ATOM 817 C C . ALA A 1 110 ? 0.497 3.266 -11.880 1.00 84.69 110 ALA A C 1
ATOM 819 O O . ALA A 1 110 ? -0.728 3.244 -11.814 1.00 84.69 110 ALA A O 1
ATOM 820 N N . GLY A 1 111 ? 1.176 4.414 -11.786 1.00 87.19 111 GLY A N 1
ATOM 821 C CA . GLY A 1 111 ? 0.555 5.720 -11.586 1.00 87.19 111 GLY A CA 1
ATOM 822 C C . GLY A 1 111 ? 0.052 5.924 -10.156 1.00 87.19 111 GLY A C 1
ATOM 823 O O . GLY A 1 111 ? 0.496 5.257 -9.218 1.00 87.19 111 GLY A O 1
ATOM 824 N N . SER A 1 112 ? -0.842 6.901 -9.989 1.00 93.44 112 SER A N 1
ATOM 825 C CA . SER A 1 112 ? -1.569 7.101 -8.733 1.00 93.44 112 SER A CA 1
ATOM 826 C C . SER A 1 112 ? -2.742 6.128 -8.665 1.00 93.44 112 SER A C 1
ATOM 828 O O . SER A 1 112 ? -3.466 5.971 -9.644 1.00 93.44 112 SER A O 1
ATOM 830 N N . PHE A 1 113 ? -2.967 5.529 -7.503 1.00 95.31 113 PHE A N 1
ATOM 831 C CA . PHE A 1 113 ? -4.064 4.595 -7.258 1.00 95.31 113 PHE A CA 1
ATOM 832 C C . PHE A 1 113 ? -4.665 4.822 -5.868 1.00 95.31 113 PHE A C 1
ATOM 834 O O . PHE A 1 113 ? -4.038 5.434 -5.008 1.00 95.31 113 PHE A O 1
ATOM 841 N N . ASP A 1 114 ? -5.887 4.348 -5.644 1.00 95.75 114 ASP A N 1
ATOM 842 C CA . ASP A 1 114 ? -6.521 4.363 -4.324 1.00 95.75 114 ASP A CA 1
ATOM 843 C C . ASP A 1 114 ? -6.324 3.004 -3.643 1.00 95.75 114 ASP A C 1
ATOM 845 O O . ASP A 1 114 ? -6.703 1.970 -4.196 1.00 95.75 114 ASP A O 1
ATOM 849 N N . ALA A 1 115 ? -5.731 3.001 -2.448 1.00 94.94 115 ALA A N 1
ATOM 850 C CA . ALA A 1 115 ? -5.503 1.795 -1.661 1.00 94.94 115 ALA A CA 1
ATOM 851 C C . ALA A 1 115 ? -6.760 1.282 -0.936 1.00 94.94 115 ALA A C 1
ATOM 853 O O . ALA A 1 115 ? -6.684 0.244 -0.279 1.00 94.94 115 ALA A O 1
ATOM 854 N N . LYS A 1 116 ? -7.906 1.974 -1.043 1.00 94.56 116 LYS A N 1
ATOM 855 C CA . LYS A 1 116 ? -9.219 1.554 -0.512 1.00 94.56 116 LYS A CA 1
ATOM 856 C C . LYS A 1 116 ? -9.175 1.142 0.962 1.00 94.56 116 LYS A C 1
ATOM 858 O O . LYS A 1 116 ? -9.697 0.092 1.338 1.00 94.56 116 LYS A O 1
ATOM 863 N N . ALA A 1 117 ? -8.551 1.984 1.784 1.00 94.00 117 ALA A N 1
ATOM 864 C CA . ALA A 1 117 ? -8.359 1.748 3.212 1.00 94.00 117 ALA A CA 1
ATOM 865 C C . ALA A 1 117 ? -7.535 0.484 3.539 1.00 94.00 117 ALA A C 1
ATOM 867 O O . ALA A 1 117 ? -7.799 -0.175 4.538 1.00 94.00 117 ALA A O 1
ATOM 868 N N . ALA A 1 118 ? -6.531 0.150 2.719 1.00 97.69 118 ALA A N 1
ATOM 869 C CA . ALA A 1 118 ? -5.568 -0.903 3.047 1.00 97.69 118 ALA A CA 1
ATOM 870 C C . ALA A 1 118 ? -4.836 -0.622 4.367 1.00 97.69 118 ALA A C 1
ATOM 872 O O . ALA A 1 118 ? -4.537 0.533 4.684 1.00 97.69 118 ALA A O 1
ATOM 873 N N . ARG A 1 119 ? -4.466 -1.681 5.088 1.00 97.94 119 ARG A N 1
ATOM 874 C CA . ARG A 1 119 ? -3.732 -1.601 6.360 1.00 97.94 119 ARG A CA 1
ATOM 875 C C . ARG A 1 119 ? -2.335 -2.185 6.297 1.00 97.94 119 ARG A C 1
ATOM 877 O O . ARG A 1 119 ? -1.449 -1.725 7.021 1.00 97.94 119 ARG A O 1
ATOM 884 N N . SER A 1 120 ? -2.108 -3.127 5.391 1.00 97.94 120 SER A N 1
ATOM 885 C CA . SER A 1 120 ? -0.787 -3.696 5.171 1.00 97.94 120 SER A CA 1
ATOM 886 C C . SER A 1 120 ? -0.443 -3.799 3.692 1.00 97.94 120 SER A C 1
ATOM 888 O O . SER A 1 120 ? -1.302 -3.705 2.812 1.00 97.94 120 SER A O 1
ATOM 890 N N . TYR A 1 121 ? 0.849 -3.922 3.402 1.00 97.50 121 TYR A N 1
ATOM 891 C CA . TYR A 1 121 ? 1.327 -4.094 2.040 1.00 97.50 121 TYR A CA 1
ATOM 892 C C . TYR A 1 121 ? 2.634 -4.882 1.966 1.00 97.50 121 TYR A C 1
ATOM 894 O O . TYR A 1 121 ? 3.464 -4.857 2.879 1.00 97.50 121 TYR A O 1
ATOM 902 N N . TYR A 1 122 ? 2.838 -5.527 0.823 1.00 97.19 122 TYR A N 1
ATOM 903 C CA . TYR A 1 122 ? 4.064 -6.213 0.447 1.00 97.19 122 TYR A CA 1
ATOM 904 C C . TYR A 1 122 ? 4.641 -5.584 -0.818 1.00 97.19 122 TYR A C 1
ATOM 906 O O . TYR A 1 122 ? 3.915 -5.449 -1.800 1.00 97.19 122 TYR A O 1
ATOM 914 N N . CYS A 1 123 ? 5.924 -5.217 -0.815 1.00 94.62 123 CYS A N 1
ATOM 915 C CA . CYS A 1 123 ? 6.596 -4.670 -1.998 1.00 94.62 123 CYS A CA 1
ATOM 916 C C . CYS A 1 123 ? 7.966 -5.318 -2.231 1.00 94.62 123 CYS A C 1
ATOM 918 O O . CYS A 1 123 ? 8.721 -5.515 -1.273 1.00 94.62 123 CYS A O 1
ATOM 920 N N . MET A 1 124 ? 8.311 -5.553 -3.501 1.00 91.50 124 MET A N 1
ATOM 921 C CA . MET A 1 124 ? 9.605 -6.081 -3.961 1.00 91.50 124 MET A CA 1
ATOM 922 C C . MET A 1 124 ? 10.146 -5.361 -5.198 1.00 91.50 124 MET A C 1
ATOM 924 O O . MET A 1 124 ? 9.332 -4.811 -5.980 1.00 91.50 124 MET A O 1
#

Organism: NCBI:txid1769908

Sequence (124 aa):
MKLPFTALLPISLAFSTLAAPTDTGRQAHDVAPSFEAPKSAPPGNYCGKCNLTGTGRLRELRTSKPANKCNTLNHGENYGPCVNQYCGLCVMFKDDDCQGDITFWGGKGAGSFDAKAARSYYCM

Radius of gyration: 24.76 Å; chains: 1; bounding box: 71×47×52 Å

Foldseek 3Di:
DDDDDDDDDDDDDDDDDDDDDDDDDDPDPPPPPPPPPPDFDQWFAFFWWFQKPPPRDIDTDTAHPPHPWKDFAPPPIFTFKIDGAAFQKKWFAQDGTNDHDTQDMDGHPPGIDTRPRTGIMHTD

pLDDT: mean 82.95, std 16.8, range [46.41, 98.31]

Secondary structure (DSSP, 8-state):
-PPPPPPPPP--------PPPP-------------PPP-PPPTT-EEEEEEETTT--EEEEES-SSTT--EEPPTT--EEEEEESS-S-EEEESSSTT-S-EEEEE-TT--EEE-TT--EEEE-